Protein AF-A0A3N5UKR3-F1 (afdb_monomer_lite)

Sequence (62 aa):
DKSNEITAIPELLALLSIHGCIVSVDAVCFQEHITQTIQDGKADYVLRVKDNQPNLVHDIQE

Structure (mmCIF, N/CA/C/O backbone):
data_AF-A0A3N5UKR3-F1
#
_entry.id   AF-A0A3N5UKR3-F1
#
loop_
_atom_site.group_PDB
_atom_site.id
_atom_site.type_symbol
_atom_site.label_atom_id
_atom_site.label_alt_id
_atom_site.label_comp_id
_atom_site.label_asym_id
_atom_site.label_entity_id
_atom_site.label_seq_id
_atom_site.pdbx_PDB_ins_co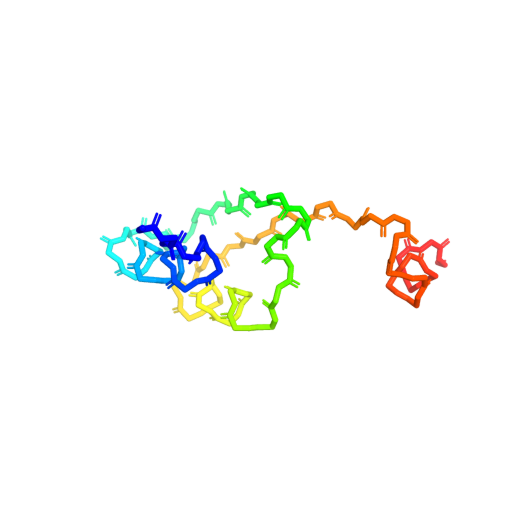de
_atom_site.Cartn_x
_atom_site.Cartn_y
_atom_site.Cartn_z
_atom_site.occupancy
_atom_site.B_iso_or_equiv
_atom_site.auth_seq_id
_atom_site.auth_comp_id
_atom_site.auth_asym_id
_atom_site.auth_atom_id
_atom_site.pdbx_PDB_model_num
ATOM 1 N N . ASP A 1 1 ? 1.433 12.985 -24.213 1.00 42.66 1 ASP A N 1
ATOM 2 C CA . ASP A 1 1 ? 0.830 13.017 -22.878 1.00 42.66 1 ASP A CA 1
ATOM 3 C C . ASP A 1 1 ? 1.074 11.667 -22.215 1.00 42.66 1 ASP A C 1
ATOM 5 O O . ASP A 1 1 ? 0.470 10.682 -22.616 1.00 42.66 1 ASP A O 1
ATOM 9 N N . LYS A 1 2 ? 2.100 11.561 -21.366 1.00 48.59 2 LYS A N 1
ATOM 10 C CA . LYS A 1 2 ? 2.378 10.355 -20.572 1.00 48.59 2 LYS A CA 1
ATOM 11 C C . LYS A 1 2 ? 2.216 10.778 -19.121 1.00 48.59 2 LYS A C 1
ATOM 13 O O . LYS A 1 2 ? 3.182 11.212 -18.501 1.00 48.59 2 LYS A O 1
ATOM 18 N N . SER A 1 3 ? 0.986 10.736 -18.622 1.00 53.69 3 SER A N 1
ATOM 19 C CA . SER A 1 3 ? 0.758 10.778 -17.181 1.00 53.69 3 SER A CA 1
ATOM 20 C C . SER A 1 3 ? 1.389 9.520 -16.613 1.00 53.69 3 SER A C 1
ATOM 22 O O . SER A 1 3 ? 0.866 8.423 -16.788 1.00 53.69 3 SER A O 1
ATOM 24 N N . ASN A 1 4 ? 2.581 9.660 -16.038 1.00 65.12 4 ASN A N 1
ATOM 25 C CA . ASN A 1 4 ? 3.247 8.549 -15.386 1.00 65.12 4 ASN A CA 1
ATOM 26 C C . ASN A 1 4 ? 2.371 8.140 -14.198 1.00 65.12 4 ASN A C 1
ATOM 28 O O . ASN A 1 4 ? 2.249 8.883 -13.228 1.00 65.12 4 ASN A O 1
ATOM 32 N N . GLU A 1 5 ? 1.760 6.961 -14.288 1.00 67.56 5 GLU A N 1
ATOM 33 C CA . GLU A 1 5 ? 0.883 6.384 -13.257 1.00 67.56 5 GLU A CA 1
ATOM 34 C C . GLU A 1 5 ? 1.541 6.410 -11.865 1.00 67.56 5 GLU A C 1
ATOM 36 O O . GLU A 1 5 ? 0.874 6.605 -10.855 1.00 67.56 5 GLU A O 1
ATOM 41 N N . ILE A 1 6 ? 2.875 6.343 -11.833 1.00 67.81 6 ILE A N 1
ATOM 42 C CA . ILE A 1 6 ? 3.725 6.446 -10.641 1.00 67.81 6 ILE A CA 1
ATOM 43 C C . ILE A 1 6 ? 3.478 7.738 -9.839 1.00 67.81 6 ILE A C 1
ATOM 45 O O . ILE A 1 6 ? 3.473 7.696 -8.611 1.00 67.81 6 ILE A O 1
ATOM 49 N N . THR A 1 7 ? 3.280 8.878 -10.506 1.00 70.31 7 THR A N 1
ATOM 50 C CA . THR A 1 7 ? 3.033 10.171 -9.845 1.00 70.31 7 THR A CA 1
ATOM 51 C C . THR A 1 7 ? 1.554 10.406 -9.557 1.00 70.31 7 THR A C 1
ATOM 53 O O . THR A 1 7 ? 1.233 11.054 -8.571 1.00 70.31 7 THR A O 1
ATOM 56 N N . ALA A 1 8 ? 0.652 9.845 -10.367 1.00 80.19 8 ALA A N 1
ATOM 57 C CA . ALA A 1 8 ? -0.788 10.074 -10.231 1.00 80.19 8 ALA A CA 1
ATOM 58 C C . ALA A 1 8 ? -1.446 9.235 -9.117 1.00 80.19 8 ALA A C 1
ATOM 60 O O . ALA A 1 8 ? -2.391 9.690 -8.476 1.00 80.19 8 ALA A O 1
ATOM 61 N N . ILE A 1 9 ? -0.958 8.015 -8.866 1.00 81.50 9 ILE A N 1
ATOM 62 C CA . ILE A 1 9 ? -1.456 7.134 -7.794 1.00 81.50 9 ILE A CA 1
ATOM 63 C C . ILE A 1 9 ? -1.411 7.785 -6.400 1.00 81.50 9 ILE A C 1
ATOM 65 O O . ILE A 1 9 ? -2.432 7.750 -5.716 1.00 81.50 9 ILE A O 1
ATOM 69 N N . PRO A 1 10 ? -0.291 8.372 -5.942 1.00 79.88 10 PRO A N 1
ATOM 70 C CA . PRO A 1 10 ? -0.226 8.976 -4.611 1.00 79.88 10 PRO A CA 1
ATOM 71 C C . PRO A 1 10 ? -1.149 10.195 -4.476 1.00 79.88 10 PRO A C 1
ATOM 73 O O . PRO A 1 10 ? -1.805 10.343 -3.449 1.00 79.88 10 PRO A O 1
ATOM 76 N N . GLU A 1 11 ? -1.287 11.017 -5.522 1.00 83.00 11 GLU A N 1
ATOM 77 C CA . GLU A 1 11 ? -2.264 12.116 -5.532 1.00 83.00 11 GLU A CA 1
ATOM 78 C C . GLU A 1 11 ? -3.702 11.589 -5.441 1.00 83.00 11 GLU A C 1
ATOM 80 O O . GLU A 1 11 ? -4.516 12.114 -4.683 1.00 83.00 11 GLU A O 1
ATOM 85 N N . LEU A 1 12 ? -4.014 10.504 -6.153 1.00 83.50 12 LEU A N 1
ATOM 86 C CA . LEU A 1 12 ? -5.320 9.856 -6.083 1.00 83.50 12 LEU A CA 1
ATOM 87 C C . LEU A 1 12 ? -5.598 9.267 -4.691 1.00 83.50 12 LEU A C 1
ATOM 89 O O . LEU A 1 12 ? -6.698 9.429 -4.171 1.00 83.50 12 LEU A O 1
ATOM 93 N N . LEU A 1 13 ? -4.612 8.615 -4.074 1.00 82.06 13 LEU A N 1
ATOM 94 C CA . LEU A 1 13 ? -4.726 8.069 -2.719 1.00 82.06 13 LEU A CA 1
ATOM 95 C C . LEU A 1 13 ? -4.925 9.170 -1.674 1.00 82.06 13 LEU A C 1
ATOM 97 O O . LEU A 1 13 ? -5.698 8.969 -0.746 1.00 82.06 13 LEU A O 1
ATOM 101 N N . ALA A 1 14 ? -4.296 10.334 -1.851 1.00 80.88 14 ALA A N 1
ATOM 102 C CA . ALA A 1 14 ? -4.493 11.490 -0.979 1.00 80.88 14 ALA A CA 1
ATOM 103 C C . ALA A 1 14 ? -5.902 12.102 -1.104 1.00 80.88 14 ALA A C 1
ATOM 105 O O . ALA A 1 14 ? -6.426 12.663 -0.143 1.00 80.88 14 ALA A O 1
ATOM 106 N N . LEU A 1 15 ? -6.527 11.996 -2.281 1.00 84.81 15 LEU A N 1
ATOM 107 C CA . LEU A 1 15 ? -7.903 12.446 -2.513 1.00 84.81 15 LEU A CA 1
ATOM 108 C C . LEU A 1 15 ? -8.953 11.446 -2.005 1.00 84.81 15 LEU A C 1
ATOM 110 O O . LEU A 1 15 ? -10.097 11.827 -1.750 1.00 84.81 15 LEU A O 1
ATOM 114 N N . LEU A 1 16 ? -8.591 10.170 -1.872 1.00 83.06 16 LEU A N 1
ATOM 115 C CA . LEU A 1 16 ? -9.472 9.107 -1.400 1.00 83.06 16 LEU A CA 1
ATOM 116 C C . LEU A 1 16 ? -9.380 8.960 0.125 1.00 83.06 16 LEU A C 1
ATOM 118 O O . LEU A 1 16 ? -8.307 8.991 0.718 1.00 83.06 16 LEU A O 1
ATOM 122 N N . SER A 1 17 ? -10.515 8.728 0.788 1.00 81.31 17 SER A N 1
ATOM 123 C CA . SER A 1 17 ? -10.502 8.358 2.207 1.00 81.31 17 SER A CA 1
ATOM 124 C C . SER A 1 17 ? -10.158 6.875 2.336 1.00 81.31 17 SER A C 1
ATOM 126 O O . SER A 1 17 ? -11.029 6.016 2.224 1.00 81.31 17 SER A O 1
ATOM 128 N N . ILE A 1 18 ? -8.872 6.579 2.517 1.00 87.44 18 ILE A N 1
ATOM 129 C CA . ILE A 1 18 ? -8.355 5.205 2.606 1.00 87.44 18 ILE A CA 1
ATOM 130 C C . ILE A 1 18 ? -8.220 4.693 4.048 1.00 87.44 18 ILE A C 1
ATOM 132 O O . ILE A 1 18 ? -7.842 3.546 4.254 1.00 87.44 18 ILE A O 1
ATOM 136 N N . HIS A 1 19 ? -8.572 5.498 5.052 1.00 89.12 19 HIS A N 1
ATOM 137 C CA . HIS A 1 19 ? -8.429 5.140 6.465 1.00 89.12 19 HIS A CA 1
ATOM 138 C C . HIS A 1 19 ? -9.138 3.819 6.811 1.00 89.12 19 HIS A C 1
ATOM 140 O O . HIS A 1 19 ? -10.360 3.706 6.691 1.00 89.12 19 HIS A O 1
ATOM 146 N N . GLY A 1 20 ? -8.374 2.829 7.283 1.00 87.12 20 GLY A N 1
ATOM 147 C CA . GLY A 1 20 ? -8.873 1.490 7.614 1.00 87.12 20 GLY A CA 1
ATOM 148 C C . GLY A 1 20 ? -9.271 0.634 6.405 1.00 87.12 20 GLY A C 1
ATOM 149 O O . GLY A 1 20 ? -9.928 -0.392 6.576 1.00 87.12 20 GLY A O 1
ATOM 150 N N . CYS A 1 21 ? -8.912 1.048 5.189 1.00 88.88 21 CYS A N 1
ATOM 151 C CA .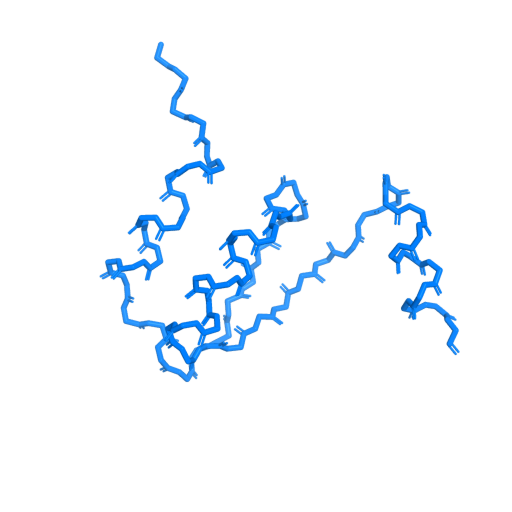 CYS A 1 21 ? -9.086 0.257 3.976 1.00 88.88 21 CYS A CA 1
ATOM 152 C C . CYS A 1 21 ? -7.823 -0.552 3.662 1.00 88.88 21 CYS A C 1
ATOM 154 O O . CYS A 1 21 ? -6.718 -0.185 4.056 1.00 88.88 21 CYS A O 1
ATOM 156 N N . ILE A 1 22 ? -7.999 -1.631 2.896 1.00 87.06 22 ILE A N 1
ATOM 157 C CA . ILE A 1 22 ? -6.893 -2.410 2.336 1.00 87.06 22 ILE A CA 1
ATOM 158 C C . ILE A 1 22 ? -6.699 -1.978 0.885 1.00 87.06 22 ILE A C 1
ATOM 160 O O . ILE A 1 22 ? -7.561 -2.208 0.034 1.00 87.06 22 ILE A O 1
ATOM 164 N N . VAL A 1 23 ? -5.560 -1.362 0.599 1.00 83.56 23 VAL A N 1
ATOM 165 C CA . VAL A 1 23 ? -5.174 -0.923 -0.739 1.00 83.56 23 VAL A CA 1
ATOM 166 C C . VAL A 1 23 ? -4.373 -2.038 -1.409 1.00 83.56 23 VAL A C 1
ATOM 168 O O . VAL A 1 23 ? -3.278 -2.389 -0.972 1.00 83.56 23 VAL A O 1
ATOM 171 N N . SER A 1 24 ? -4.905 -2.614 -2.487 1.00 84.19 24 SER A N 1
ATOM 172 C CA . SER A 1 24 ? -4.151 -3.558 -3.317 1.00 84.19 24 SER A CA 1
ATOM 173 C C . SER A 1 24 ? -3.656 -2.863 -4.577 1.00 84.19 24 SER A C 1
ATOM 175 O O . SER A 1 24 ? -4.448 -2.276 -5.313 1.00 84.19 24 SER A O 1
ATOM 177 N N . VAL A 1 25 ? -2.344 -2.911 -4.814 1.00 77.44 25 VAL A N 1
ATOM 178 C CA . VAL A 1 25 ? -1.692 -2.234 -5.945 1.00 77.44 25 VAL A CA 1
ATOM 179 C C . VAL A 1 25 ? -0.873 -3.245 -6.743 1.00 77.44 25 VAL A C 1
ATOM 181 O O . VAL A 1 25 ? -0.264 -4.156 -6.175 1.00 77.44 25 VAL A O 1
ATOM 184 N N . ASP A 1 26 ? -0.851 -3.092 -8.069 1.00 74.06 26 ASP A N 1
ATOM 185 C CA . ASP A 1 26 ? 0.005 -3.910 -8.928 1.00 74.06 26 ASP A CA 1
ATOM 186 C C . ASP A 1 26 ? 1.489 -3.592 -8.688 1.00 74.06 26 ASP A C 1
ATOM 188 O O . ASP A 1 26 ? 1.883 -2.437 -8.511 1.00 74.06 26 ASP A O 1
ATOM 192 N N . ALA A 1 27 ? 2.328 -4.626 -8.742 1.00 63.25 27 ALA A N 1
ATOM 193 C CA . ALA A 1 27 ? 3.755 -4.552 -8.438 1.00 63.25 27 ALA A CA 1
ATOM 194 C C . ALA A 1 27 ? 4.546 -3.554 -9.302 1.00 63.25 27 ALA A C 1
ATOM 196 O O . ALA A 1 27 ? 5.630 -3.132 -8.912 1.00 63.25 27 ALA A O 1
ATOM 197 N N . VAL A 1 28 ? 4.045 -3.180 -10.489 1.00 65.44 28 VAL A N 1
ATOM 198 C CA . VAL A 1 28 ? 4.706 -2.159 -11.334 1.00 65.44 28 VAL A CA 1
ATOM 199 C C . VAL A 1 28 ? 4.751 -0.798 -10.634 1.00 65.44 28 VAL A C 1
ATOM 201 O O . VAL A 1 28 ? 5.664 -0.012 -10.869 1.00 65.44 28 VAL A O 1
ATOM 204 N N . CYS A 1 29 ? 3.809 -0.545 -9.728 1.00 59.47 29 CYS A N 1
ATOM 205 C CA . CYS A 1 29 ? 3.742 0.677 -8.937 1.00 59.47 29 CYS A CA 1
ATOM 206 C C . CYS A 1 29 ? 4.394 0.508 -7.553 1.00 59.47 29 CYS A C 1
ATOM 208 O O . CYS A 1 29 ? 4.165 1.324 -6.666 1.00 59.47 29 CYS A O 1
ATOM 210 N N . PHE A 1 30 ? 5.200 -0.543 -7.344 1.00 68.75 30 PHE A N 1
ATOM 211 C CA . PHE A 1 30 ? 5.941 -0.749 -6.101 1.00 68.75 30 PHE A CA 1
ATOM 212 C C . PHE A 1 30 ? 7.083 0.269 -6.001 1.00 68.75 30 PHE A C 1
ATOM 214 O O . PHE A 1 30 ? 8.174 0.076 -6.539 1.00 68.75 30 PHE A O 1
ATOM 221 N N . GLN A 1 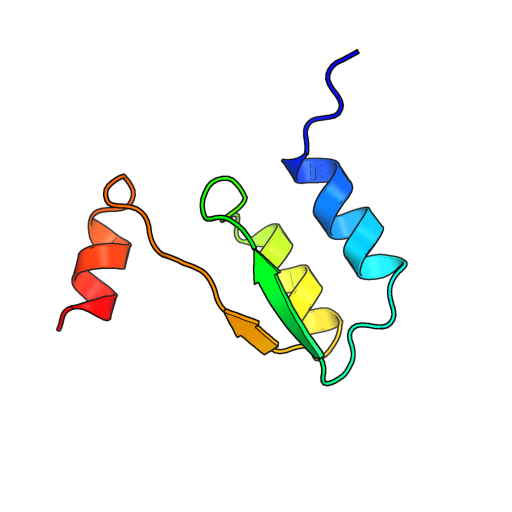31 ? 6.786 1.389 -5.352 1.00 71.31 31 GLN A N 1
ATOM 222 C CA . GLN A 1 31 ? 7.691 2.501 -5.086 1.00 71.31 31 GLN A CA 1
ATOM 223 C C . GLN A 1 31 ? 7.516 2.904 -3.621 1.00 71.31 31 GLN A C 1
ATOM 225 O O . GLN A 1 31 ? 6.380 3.009 -3.155 1.00 71.31 31 GLN A O 1
ATOM 230 N N . GLU A 1 32 ? 8.616 3.185 -2.917 1.00 74.12 32 GLU A N 1
ATOM 231 C CA . GLU A 1 32 ? 8.599 3.544 -1.486 1.00 74.12 32 GLU A CA 1
ATOM 232 C C . GLU A 1 32 ? 7.628 4.690 -1.166 1.00 74.12 32 GLU A C 1
ATOM 234 O O . GLU A 1 32 ? 6.962 4.682 -0.130 1.00 74.12 32 GLU A O 1
ATOM 239 N N . HIS A 1 33 ? 7.504 5.646 -2.088 1.00 78.44 33 HIS A N 1
ATOM 240 C CA . HIS A 1 33 ? 6.587 6.774 -1.971 1.00 78.44 33 HIS A CA 1
ATOM 241 C C . HIS A 1 33 ? 5.111 6.350 -1.880 1.00 78.44 33 HIS A C 1
ATOM 243 O O . HIS A 1 33 ? 4.375 6.891 -1.064 1.00 78.44 33 HIS A O 1
ATOM 249 N N . ILE A 1 34 ? 4.678 5.353 -2.660 1.00 80.50 34 ILE A N 1
ATOM 250 C CA . ILE A 1 34 ? 3.277 4.903 -2.671 1.00 80.50 34 ILE A CA 1
ATOM 251 C C . ILE A 1 34 ? 2.940 4.193 -1.359 1.00 80.50 34 ILE A C 1
ATOM 253 O O . ILE A 1 34 ? 1.905 4.469 -0.758 1.00 80.50 34 ILE A O 1
ATOM 257 N N . THR A 1 35 ? 3.833 3.332 -0.866 1.00 80.44 35 THR A N 1
ATOM 258 C CA . THR A 1 35 ? 3.672 2.693 0.449 1.00 80.44 35 THR A CA 1
ATOM 259 C C . THR A 1 35 ? 3.614 3.710 1.586 1.00 80.44 35 THR A C 1
ATOM 261 O O . THR A 1 35 ? 2.791 3.554 2.485 1.00 80.44 35 THR A O 1
ATOM 264 N N . GLN A 1 36 ? 4.411 4.783 1.522 1.00 83.88 36 GLN A N 1
ATOM 265 C CA . GLN A 1 36 ? 4.357 5.868 2.506 1.00 83.88 36 GLN A CA 1
ATOM 266 C C . GLN A 1 36 ? 3.014 6.604 2.475 1.00 83.88 36 GLN A C 1
ATOM 268 O O . GLN A 1 36 ? 2.437 6.836 3.531 1.00 83.88 36 GLN A O 1
ATOM 273 N N . THR A 1 37 ? 2.468 6.916 1.293 1.00 85.31 37 THR A N 1
ATOM 274 C CA . THR A 1 37 ? 1.145 7.556 1.179 1.00 85.31 37 THR A CA 1
ATOM 275 C C . THR A 1 37 ? 0.032 6.694 1.782 1.00 85.31 37 THR A C 1
ATOM 277 O O . THR A 1 37 ? -0.858 7.213 2.450 1.00 85.31 37 THR A O 1
ATOM 280 N N . ILE A 1 38 ? 0.082 5.373 1.584 1.00 85.62 38 ILE A N 1
ATOM 281 C CA . ILE A 1 38 ? -0.914 4.451 2.149 1.00 85.62 38 ILE A CA 1
ATOM 282 C C . ILE A 1 38 ? -0.805 4.411 3.685 1.00 85.62 38 ILE A C 1
ATOM 284 O O . ILE A 1 38 ? -1.822 4.480 4.378 1.00 85.62 38 ILE A O 1
ATOM 288 N N . GLN A 1 39 ? 0.419 4.368 4.220 1.00 85.81 39 GLN A N 1
ATOM 289 C CA . GLN A 1 39 ? 0.665 4.409 5.666 1.00 85.81 39 GLN A CA 1
ATOM 290 C C . GLN A 1 39 ? 0.225 5.735 6.301 1.00 85.81 39 GLN A C 1
ATOM 292 O O . GLN A 1 39 ? -0.404 5.721 7.359 1.00 85.81 39 GLN A O 1
ATOM 297 N N . ASP A 1 40 ? 0.502 6.869 5.650 1.00 87.75 40 ASP A N 1
ATOM 298 C CA . ASP A 1 40 ? 0.064 8.198 6.100 1.00 87.75 40 ASP A CA 1
ATOM 299 C C . ASP A 1 40 ? -1.470 8.299 6.139 1.00 87.75 40 ASP A C 1
ATOM 301 O O . ASP A 1 40 ? -2.058 8.771 7.114 1.00 87.75 40 ASP A O 1
ATOM 305 N N . GLY A 1 41 ? -2.133 7.704 5.142 1.00 85.56 41 GLY A N 1
ATOM 306 C CA . GLY A 1 41 ? -3.584 7.542 5.097 1.00 85.56 41 GLY A CA 1
ATOM 307 C C . GLY A 1 41 ? -4.164 6.554 6.119 1.00 85.56 41 GLY A C 1
ATOM 308 O O . GLY A 1 41 ? -5.379 6.346 6.118 1.00 85.56 41 GLY A O 1
ATOM 309 N N . LYS A 1 42 ? -3.338 5.954 6.992 1.00 87.81 42 LYS A N 1
ATOM 310 C CA . LYS A 1 42 ? -3.707 4.903 7.963 1.00 87.81 42 LYS A CA 1
ATOM 311 C C . LYS A 1 42 ? -4.483 3.756 7.316 1.00 87.81 42 LYS A C 1
ATOM 313 O O . LYS A 1 42 ? -5.509 3.299 7.831 1.00 87.81 42 LYS A O 1
ATOM 318 N N . ALA A 1 43 ? -4.008 3.346 6.155 1.00 87.81 43 ALA A N 1
ATOM 319 C CA . ALA A 1 43 ? -4.531 2.234 5.396 1.00 87.81 43 ALA A CA 1
ATOM 320 C C . ALA A 1 43 ? -3.516 1.090 5.408 1.00 87.81 43 ALA A C 1
ATOM 322 O O . ALA A 1 43 ? -2.306 1.307 5.506 1.00 87.81 43 ALA A O 1
ATOM 323 N N . ASP A 1 44 ? -4.015 -0.129 5.277 1.00 85.69 44 ASP A N 1
ATOM 324 C CA . ASP A 1 44 ? -3.181 -1.306 5.074 1.00 85.69 44 ASP A CA 1
ATOM 325 C C . ASP A 1 44 ? -2.982 -1.533 3.572 1.00 85.69 44 ASP A C 1
ATOM 327 O O . ASP A 1 44 ? -3.803 -1.112 2.754 1.00 85.69 44 ASP A O 1
ATOM 331 N N . TYR A 1 45 ? -1.909 -2.218 3.177 1.00 84.19 45 TYR A N 1
ATOM 332 C CA . TYR A 1 45 ? -1.681 -2.567 1.774 1.00 84.19 45 TYR A CA 1
ATOM 333 C C . TYR A 1 45 ? -1.333 -4.033 1.566 1.00 84.19 45 TYR A C 1
ATOM 335 O O . TYR A 1 45 ? -0.654 -4.662 2.373 1.00 84.19 45 TYR A O 1
ATOM 343 N N . VAL A 1 46 ? -1.759 -4.558 0.417 1.00 82.81 46 VAL A N 1
ATOM 344 C CA . VAL A 1 46 ? -1.350 -5.874 -0.079 1.00 82.81 46 VAL A CA 1
ATOM 345 C C . VAL A 1 46 ? -0.732 -5.705 -1.455 1.00 82.81 46 VAL A C 1
ATOM 347 O O . VAL A 1 46 ? -1.399 -5.320 -2.419 1.00 82.81 46 VAL A O 1
ATOM 350 N N . LEU A 1 47 ? 0.556 -6.020 -1.538 1.00 76.50 47 LEU A N 1
ATOM 351 C CA . LEU A 1 47 ? 1.363 -5.882 -2.743 1.00 76.50 47 LEU A CA 1
ATOM 352 C C . LEU A 1 47 ? 1.807 -7.272 -3.188 1.00 76.50 47 LEU A C 1
ATOM 354 O O . LEU A 1 47 ? 2.313 -8.056 -2.387 1.00 76.50 47 LEU A O 1
ATOM 358 N N . ARG A 1 48 ? 1.633 -7.588 -4.475 1.00 72.31 48 ARG A N 1
ATOM 359 C CA . ARG A 1 48 ? 2.306 -8.755 -5.057 1.00 72.31 48 ARG A CA 1
ATOM 360 C C . ARG A 1 48 ? 3.750 -8.384 -5.344 1.00 72.31 48 ARG A C 1
ATOM 362 O O . ARG A 1 48 ? 3.993 -7.453 -6.103 1.00 72.31 48 ARG A O 1
ATOM 369 N N . V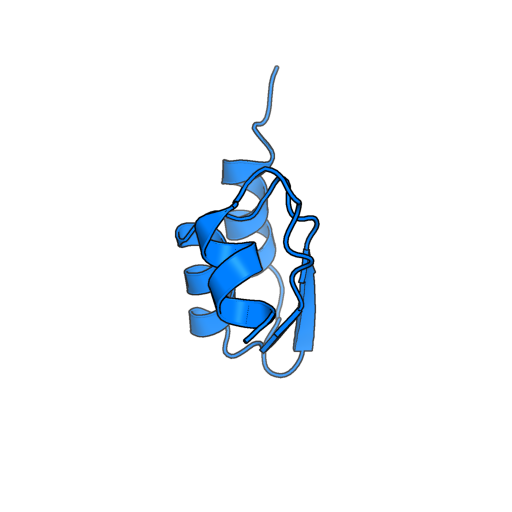AL A 1 49 ? 4.693 -9.143 -4.808 1.00 68.44 49 VAL A N 1
ATOM 370 C CA . VAL A 1 49 ? 6.093 -9.055 -5.232 1.00 68.44 49 VAL A CA 1
ATOM 371 C C . VAL A 1 49 ? 6.229 -9.765 -6.585 1.00 68.44 49 VAL A C 1
ATOM 373 O O . VAL A 1 49 ? 5.691 -10.857 -6.771 1.00 68.44 49 VAL A O 1
ATOM 376 N N . LYS A 1 50 ? 6.884 -9.125 -7.562 1.00 65.00 50 LYS A N 1
ATOM 377 C CA . LYS A 1 50 ? 7.235 -9.747 -8.854 1.00 65.00 50 LYS A CA 1
ATOM 378 C C . LYS A 1 50 ? 8.678 -10.253 -8.810 1.00 65.00 50 LYS A C 1
ATOM 380 O O . LYS A 1 50 ? 9.528 -9.614 -8.199 1.00 65.00 50 LYS A O 1
ATOM 385 N N . ASP A 1 51 ? 8.969 -11.309 -9.570 1.00 64.62 51 ASP A N 1
ATOM 386 C CA . ASP A 1 51 ? 10.309 -11.909 -9.733 1.00 64.62 51 ASP A CA 1
ATOM 387 C C . ASP A 1 51 ? 11.431 -10.931 -10.121 1.00 64.62 51 ASP A C 1
ATOM 389 O O . ASP A 1 51 ? 12.605 -11.206 -9.901 1.00 64.62 51 ASP A O 1
ATOM 393 N N . ASN A 1 52 ? 11.096 -9.760 -10.672 1.00 64.25 52 ASN A N 1
ATOM 394 C CA . ASN A 1 52 ? 12.079 -8.730 -11.024 1.00 64.25 52 ASN A CA 1
ATOM 395 C C . ASN A 1 52 ? 12.658 -7.975 -9.803 1.00 64.25 52 ASN A C 1
ATOM 397 O O . ASN A 1 52 ? 13.456 -7.055 -9.965 1.00 64.25 52 ASN A O 1
ATOM 401 N N . GLN A 1 53 ? 12.245 -8.325 -8.583 1.00 65.06 53 GLN A N 1
ATOM 402 C CA . GLN A 1 53 ? 12.781 -7.792 -7.330 1.00 65.06 53 GLN A CA 1
ATOM 403 C C . GLN A 1 53 ? 13.360 -8.939 -6.485 1.00 65.06 53 GLN A C 1
ATOM 405 O O . GLN A 1 53 ? 12.755 -9.338 -5.490 1.00 65.06 53 GLN A O 1
ATOM 410 N N . PRO A 1 54 ? 14.531 -9.483 -6.866 1.00 68.56 54 PRO A N 1
ATOM 411 C CA . PRO A 1 54 ? 15.045 -10.742 -6.323 1.00 68.56 54 PRO A CA 1
ATOM 412 C C . PRO A 1 54 ? 15.306 -10.699 -4.813 1.00 68.56 54 PRO A C 1
ATOM 414 O O . PRO A 1 54 ? 15.070 -11.690 -4.134 1.00 68.56 54 PRO A O 1
ATOM 417 N N . ASN A 1 55 ? 15.729 -9.550 -4.272 1.00 75.88 55 ASN A N 1
ATOM 418 C CA . ASN A 1 55 ? 15.949 -9.396 -2.830 1.00 75.88 55 ASN A CA 1
ATOM 419 C C . ASN A 1 55 ? 14.638 -9.429 -2.038 1.00 75.88 55 ASN A C 1
ATOM 421 O O . ASN A 1 55 ? 14.580 -10.065 -0.999 1.00 75.88 55 ASN A O 1
ATOM 425 N N . LEU A 1 56 ? 13.585 -8.778 -2.544 1.00 69.56 56 LEU A N 1
ATOM 426 C CA . LEU A 1 56 ? 12.274 -8.804 -1.897 1.00 69.56 56 LEU A CA 1
ATOM 427 C C . LEU A 1 56 ? 11.689 -10.209 -1.944 1.00 69.56 56 LEU A C 1
ATOM 429 O O . LEU A 1 56 ? 11.225 -10.680 -0.922 1.00 69.56 56 LEU A O 1
ATOM 433 N N . VAL A 1 57 ? 11.761 -10.890 -3.093 1.00 69.75 57 VAL A N 1
ATOM 434 C CA . VAL A 1 57 ? 11.300 -12.283 -3.224 1.00 69.75 57 VAL A CA 1
ATOM 435 C C . VAL A 1 57 ? 12.018 -13.208 -2.240 1.00 69.75 57 VAL A C 1
ATOM 437 O O . VAL A 1 57 ? 11.361 -14.054 -1.648 1.00 69.75 57 VAL A O 1
ATOM 440 N N . HIS A 1 58 ? 13.324 -13.021 -2.033 1.00 74.31 58 HIS A N 1
ATOM 441 C CA . HIS A 1 58 ? 14.083 -13.761 -1.023 1.00 74.31 58 HIS A CA 1
ATOM 442 C C . HIS A 1 58 ? 13.529 -13.508 0.388 1.0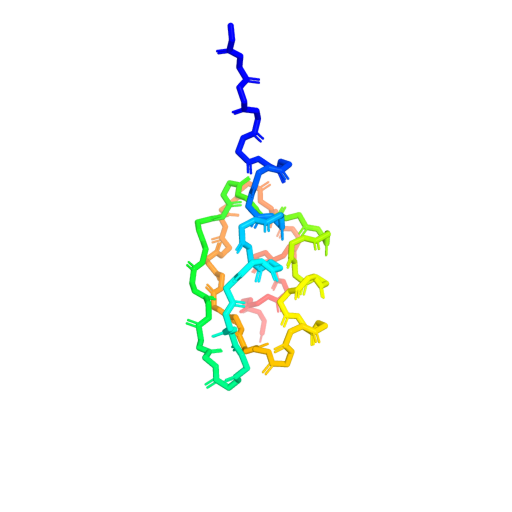0 74.31 58 HIS A C 1
ATOM 444 O O . HIS A 1 58 ? 13.196 -14.458 1.084 1.00 74.31 58 HIS A O 1
ATOM 450 N N . ASP A 1 59 ? 13.353 -12.240 0.769 1.00 75.00 59 ASP A N 1
ATOM 451 C CA . ASP A 1 59 ? 12.943 -11.820 2.120 1.00 75.00 59 ASP A CA 1
ATOM 452 C C . ASP A 1 59 ? 11.540 -12.320 2.525 1.00 75.00 59 ASP A C 1
ATOM 454 O O . ASP A 1 59 ? 11.279 -12.564 3.696 1.00 75.00 59 ASP A O 1
ATOM 458 N N . ILE A 1 60 ? 10.626 -12.491 1.559 1.00 75.44 60 ILE A N 1
ATOM 459 C CA . ILE A 1 60 ? 9.274 -13.050 1.785 1.00 75.44 60 ILE A CA 1
ATOM 460 C C . ILE A 1 60 ? 9.170 -14.576 1.604 1.00 75.44 60 ILE A C 1
ATOM 462 O O . ILE A 1 60 ? 8.098 -15.127 1.867 1.00 75.44 60 ILE A O 1
ATOM 466 N N . GLN A 1 61 ? 10.207 -15.258 1.104 1.0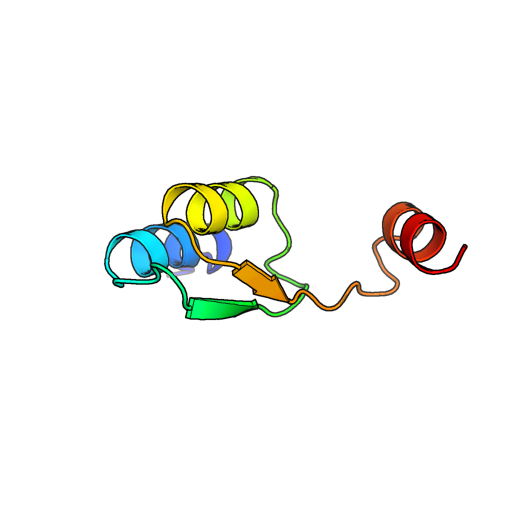0 69.88 61 GLN A N 1
ATOM 467 C CA . GLN A 1 61 ? 10.207 -16.718 0.905 1.00 69.88 61 GLN A CA 1
ATOM 468 C C . GLN A 1 61 ? 10.972 -17.502 1.985 1.00 69.88 61 GLN A C 1
ATOM 470 O O . GLN A 1 61 ? 10.860 -18.732 1.993 1.00 69.88 61 GLN A O 1
ATOM 475 N N . GLU A 1 62 ? 11.710 -16.830 2.873 1.00 51.34 62 GLU A N 1
ATOM 476 C CA . GLU A 1 62 ? 12.270 -17.413 4.109 1.00 51.34 62 GLU A CA 1
ATOM 477 C C . GLU A 1 62 ? 11.255 -17.427 5.265 1.00 51.34 62 GLU A C 1
ATOM 479 O O . GLU A 1 62 ? 11.259 -18.424 6.027 1.00 51.34 62 GLU A O 1
#

Secondary structure (DSSP, 8-state):
----HHHHHHHHHHHS--TT-EEEE-GGG--HHHHHHHHHTT-EEEEPPPTT-HHHHHHHH-

Foldseek 3Di:
DCPPVLVVLLVVLVVDQQAAHEAEDEQVNPDPSNVVSCVVSNHHYDYDDDVVPVVVVVVVVD

pLDDT: mean 75.56, std 10.59, range [42.66, 89.12]

Radius of gyration: 12.67 Å; chains: 1; bounding box: 26×30×31 Å